Protein AF-A0A095VET2-F1 (afdb_monomer)

InterPro domains:
  IPR005371 Uncharacterised protein family UPF0181 [MF_00507] (1-58)
  IPR005371 Uncharacterised protein family UPF0181 [NF003476] (1-58)
  IPR005371 Uncharacterised protein family UPF0181 [PF03701] (1-48)

Solvent-accessible surface area (backbone atoms only — not comparable to full-atom values): 4866 Å² total; per-residue (Å²): 141,82,77,84,64,74,78,63,52,72,68,54,48,52,50,51,50,54,51,34,52,51,37,39,74,73,67,42,53,69,69,58,28,49,53,49,52,54,47,56,50,53,66,75,49,73,86,51,89,57,77,78,73,74,76,74,80,82,82,80,85,82,90,82,87,90,85,79,85,84,88,135

Sequence (72 aa):
MFNGLPALSHQQQQQAVERIHQLIAEGMSSGEAIALVAAEIRETHQGGQSLARFEDDEDADEDADEDADEDA

pLDDT: mean 72.61, std 20.6, range [35.31, 97.69]

Nearest PDB structures (foldseek):
  8ct5-assembly1_A-2  TM=5.689E-01  e=8.328E+00  Human immunodeficiency virus 1
  4gvm-assembly1_A-2  TM=5.149E-01  e=7.820E+00  Human immunodeficiency virus type 1 (NEW YORK-5 ISOLATE)

Foldseek 3Di:
DDDQDQPDDPVRVVVLVVQLVVCVVVVDDSVVSNVVSSVVCCVVRVPDSPPPPPPPPPPDDDPDDDDDDDDD

Structure (mmCIF, N/CA/C/O backbone):
data_AF-A0A095VET2-F1
#
_entry.id   AF-A0A095VET2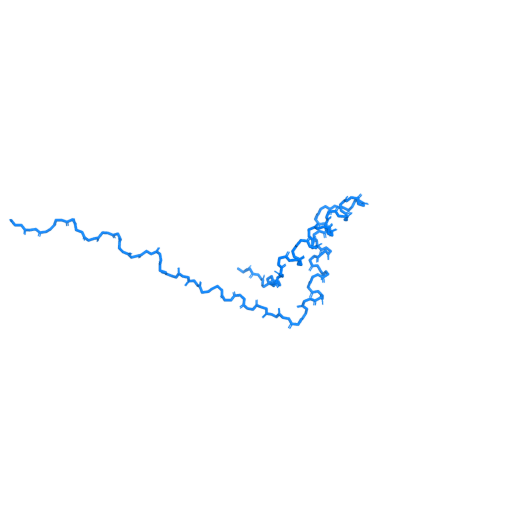-F1
#
loop_
_atom_site.group_PDB
_atom_site.id
_atom_site.type_symbol
_atom_site.label_atom_id
_atom_site.label_alt_id
_atom_site.label_comp_id
_atom_site.label_asym_id
_atom_site.label_entity_id
_atom_site.label_seq_id
_atom_site.pdbx_PDB_ins_code
_ato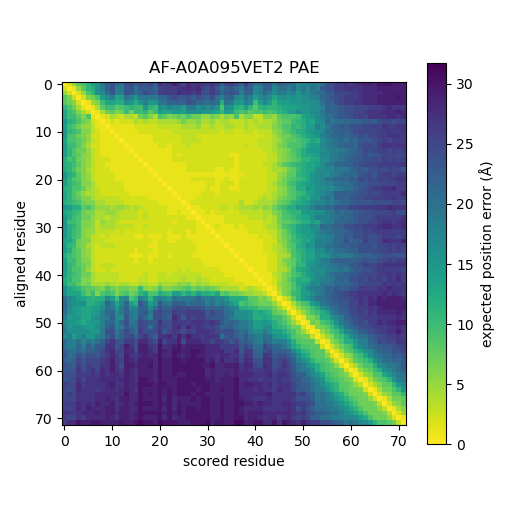m_site.Cartn_x
_atom_site.Cartn_y
_atom_site.Cartn_z
_atom_site.occupancy
_atom_site.B_iso_or_equiv
_atom_site.auth_seq_id
_atom_site.auth_comp_id
_atom_site.auth_asym_id
_atom_site.auth_atom_id
_atom_site.pdbx_PDB_model_num
ATOM 1 N N . MET A 1 1 ? 5.413 -24.551 1.163 1.00 43.09 1 MET A N 1
ATOM 2 C CA . MET A 1 1 ? 4.599 -23.905 0.109 1.00 43.09 1 MET A CA 1
ATOM 3 C C . MET A 1 1 ? 4.614 -22.402 0.359 1.00 43.09 1 MET A C 1
ATOM 5 O O . MET A 1 1 ? 3.763 -21.912 1.086 1.00 43.09 1 MET A O 1
ATOM 9 N N . PHE A 1 2 ? 5.617 -21.685 -0.150 1.00 35.31 2 PHE A N 1
ATOM 10 C CA . PHE A 1 2 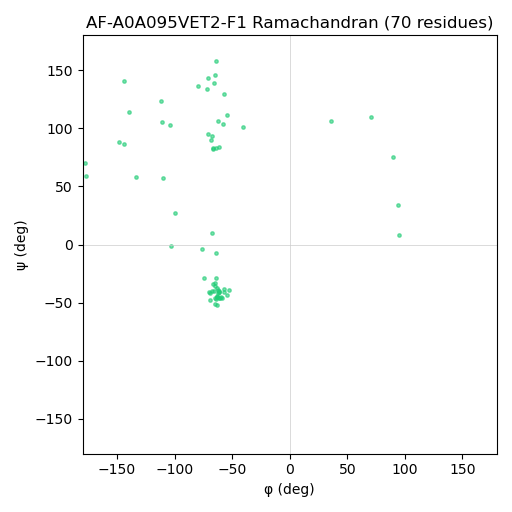? 5.630 -20.220 -0.111 1.00 35.31 2 PHE A CA 1
ATOM 11 C C . PHE A 1 2 ? 5.456 -19.738 -1.553 1.00 35.31 2 PHE A C 1
ATOM 13 O O . PHE A 1 2 ? 6.327 -19.936 -2.395 1.00 35.31 2 PHE A O 1
ATOM 20 N N . ASN A 1 3 ? 4.252 -19.253 -1.857 1.00 45.25 3 ASN A N 1
ATOM 21 C CA . ASN A 1 3 ? 3.837 -18.816 -3.187 1.00 45.25 3 ASN A CA 1
ATOM 22 C C . ASN A 1 3 ? 4.631 -17.583 -3.633 1.00 45.25 3 ASN A C 1
ATOM 24 O O . ASN A 1 3 ? 4.796 -16.653 -2.849 1.00 45.25 3 ASN A O 1
ATOM 28 N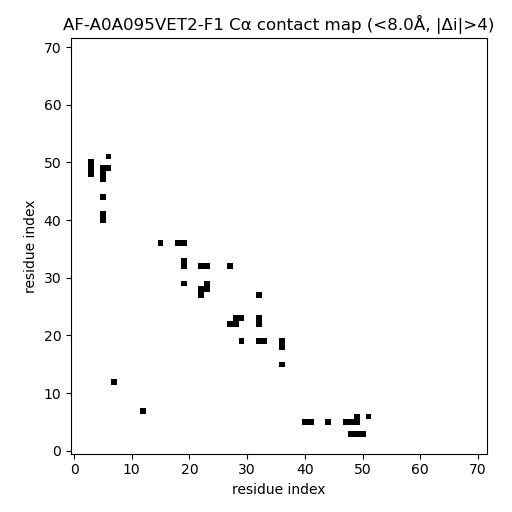 N . GLY A 1 4 ? 5.033 -17.568 -4.907 1.00 44.12 4 GLY A N 1
ATOM 29 C CA . GLY A 1 4 ? 5.748 -16.484 -5.579 1.00 44.12 4 GLY A CA 1
ATOM 30 C C . GLY A 1 4 ? 5.255 -15.085 -5.214 1.00 44.12 4 GLY A C 1
ATOM 31 O O . GLY A 1 4 ? 4.240 -14.608 -5.724 1.00 44.12 4 GLY A O 1
ATOM 32 N N . LEU A 1 5 ? 6.011 -14.429 -4.336 1.00 55.59 5 LEU A N 1
ATOM 33 C CA . LEU A 1 5 ? 5.870 -13.006 -4.093 1.00 55.59 5 LEU A CA 1
ATOM 34 C C . LEU A 1 5 ? 6.413 -12.267 -5.327 1.00 55.59 5 LEU A C 1
ATOM 36 O O . LEU A 1 5 ? 7.483 -12.625 -5.823 1.00 55.59 5 LEU A O 1
ATOM 40 N N . PRO A 1 6 ? 5.697 -11.259 -5.847 1.00 59.38 6 PRO A N 1
ATOM 41 C CA . PRO A 1 6 ? 6.216 -10.418 -6.917 1.00 59.38 6 PRO A CA 1
ATOM 42 C C . PRO A 1 6 ? 7.537 -9.788 -6.463 1.00 59.38 6 PRO A C 1
ATOM 44 O O . PRO A 1 6 ? 7.614 -9.217 -5.375 1.00 59.38 6 PRO A O 1
ATOM 47 N N . ALA A 1 7 ? 8.585 -9.903 -7.283 1.00 68.56 7 ALA A N 1
ATOM 48 C CA . ALA A 1 7 ? 9.861 -9.255 -7.007 1.00 68.56 7 ALA A CA 1
ATOM 49 C C . ALA A 1 7 ? 9.698 -7.740 -7.205 1.00 68.56 7 ALA A C 1
ATOM 51 O O . ALA A 1 7 ? 9.751 -7.235 -8.325 1.00 68.56 7 ALA A O 1
ATOM 52 N N . LEU A 1 8 ? 9.432 -7.029 -6.110 1.00 77.69 8 LEU A N 1
ATOM 53 C CA . LEU A 1 8 ? 9.332 -5.572 -6.076 1.00 77.69 8 LEU A CA 1
ATOM 54 C C . LEU A 1 8 ? 10.729 -4.952 -6.039 1.00 77.69 8 LEU A C 1
ATOM 56 O O . LEU A 1 8 ? 11.567 -5.377 -5.239 1.00 77.69 8 LEU A O 1
ATOM 60 N N . SER A 1 9 ? 10.962 -3.896 -6.820 1.00 85.56 9 SER A N 1
ATOM 61 C CA . SER A 1 9 ? 12.159 -3.064 -6.637 1.00 85.56 9 SER A CA 1
ATOM 62 C C . SER A 1 9 ? 12.135 -2.368 -5.268 1.00 85.56 9 SER A C 1
ATOM 64 O O . SER A 1 9 ? 11.064 -2.156 -4.698 1.00 85.56 9 SER A O 1
ATOM 66 N N . HIS A 1 10 ? 13.293 -1.952 -4.741 1.00 83.81 10 HIS A N 1
ATOM 67 C CA . HIS A 1 10 ? 13.350 -1.199 -3.475 1.00 83.81 10 HIS A CA 1
ATOM 68 C C . HIS A 1 10 ? 12.428 0.030 -3.477 1.00 83.81 10 HIS A C 1
ATOM 70 O O . HIS A 1 10 ? 11.731 0.289 -2.499 1.00 83.81 10 HIS A O 1
ATOM 76 N N . GLN A 1 11 ? 12.347 0.738 -4.607 1.00 88.00 11 GLN A N 1
ATOM 77 C CA . GLN A 1 11 ? 11.440 1.871 -4.763 1.00 88.00 11 GLN A CA 1
ATOM 78 C C . GLN A 1 11 ? 9.969 1.447 -4.648 1.00 88.00 11 GLN A C 1
ATOM 80 O O . GLN A 1 11 ? 9.197 2.103 -3.952 1.00 88.00 11 GLN A O 1
ATOM 85 N N . GLN A 1 12 ? 9.578 0.340 -5.283 1.00 86.69 12 GLN A N 1
ATOM 86 C CA . GLN A 1 12 ? 8.209 -0.172 -5.192 1.00 86.69 12 GLN A CA 1
ATOM 87 C C . GLN A 1 12 ? 7.875 -0.669 -3.781 1.00 86.69 12 GLN A C 1
ATOM 89 O O . GLN A 1 12 ? 6.749 -0.497 -3.322 1.00 86.69 12 GLN A O 1
ATOM 94 N N . GLN A 1 13 ? 8.853 -1.228 -3.065 1.00 87.25 13 GLN A N 1
ATOM 95 C CA . GLN A 1 13 ? 8.690 -1.595 -1.658 1.00 87.25 13 GLN A CA 1
ATOM 96 C C . GLN A 1 13 ? 8.440 -0.356 -0.789 1.00 87.25 13 GLN A C 1
ATOM 98 O O . GLN A 1 13 ? 7.498 -0.358 0.000 1.00 87.25 13 GLN A O 1
ATOM 103 N N . GLN A 1 14 ? 9.220 0.722 -0.958 1.00 93.81 14 GLN A N 1
ATOM 104 C CA . GLN A 1 14 ? 8.980 1.987 -0.248 1.00 93.81 14 GLN A CA 1
ATOM 105 C C . GLN A 1 14 ? 7.586 2.553 -0.549 1.00 93.81 14 GLN A C 1
ATOM 107 O O . GLN A 1 14 ? 6.860 2.902 0.378 1.00 93.81 14 GLN A O 1
ATOM 112 N N . GLN A 1 15 ? 7.179 2.572 -1.821 1.00 92.88 15 GLN A N 1
ATOM 113 C CA . GLN A 1 15 ? 5.848 3.041 -2.218 1.00 92.88 15 GLN A CA 1
ATOM 114 C C . GLN A 1 15 ? 4.726 2.202 -1.595 1.00 92.88 15 GLN A C 1
ATOM 116 O O . GLN A 1 15 ? 3.731 2.756 -1.131 1.00 92.88 15 GLN A O 1
ATOM 121 N N . ALA A 1 16 ? 4.889 0.878 -1.540 1.00 91.88 16 ALA A N 1
ATOM 122 C CA . ALA A 1 16 ? 3.933 -0.009 -0.884 1.00 91.88 16 ALA A CA 1
ATOM 123 C C . ALA A 1 16 ? 3.812 0.300 0.617 1.00 91.88 16 ALA A C 1
ATOM 125 O O . ALA A 1 16 ? 2.703 0.356 1.147 1.00 91.88 16 ALA A O 1
ATOM 126 N N . VAL A 1 17 ? 4.937 0.557 1.294 1.00 94.50 17 VAL A N 1
ATOM 127 C CA . VAL A 1 17 ? 4.953 0.947 2.713 1.00 94.50 17 VAL A CA 1
ATOM 128 C C . VAL A 1 17 ? 4.233 2.279 2.914 1.00 94.50 17 VAL A C 1
ATOM 130 O O . VAL A 1 17 ? 3.308 2.353 3.720 1.00 94.50 17 VAL A O 1
ATOM 133 N N . GLU A 1 18 ? 4.589 3.316 2.157 1.00 96.69 18 GLU A N 1
ATOM 134 C CA . GLU A 1 18 ? 3.935 4.629 2.242 1.00 96.69 18 GLU A CA 1
ATOM 135 C C . GLU A 1 18 ? 2.425 4.527 2.001 1.00 96.69 18 GLU A C 1
ATOM 137 O O . GLU A 1 18 ? 1.630 5.118 2.738 1.00 96.69 18 GLU A O 1
ATOM 142 N N . ARG A 1 19 ? 2.013 3.708 1.027 1.00 95.25 19 ARG A N 1
ATOM 143 C CA . ARG A 1 19 ? 0.601 3.460 0.729 1.00 95.25 19 ARG A CA 1
ATOM 144 C C . ARG A 1 19 ? -0.130 2.802 1.898 1.00 95.25 19 ARG A C 1
ATOM 146 O O . ARG A 1 19 ? -1.218 3.255 2.250 1.00 95.25 19 ARG A O 1
ATOM 153 N N . ILE A 1 20 ? 0.461 1.784 2.525 1.00 96.56 20 ILE A N 1
ATOM 154 C CA . ILE A 1 20 ? -0.111 1.132 3.715 1.00 96.56 20 ILE A CA 1
ATOM 155 C C . ILE A 1 20 ? -0.260 2.145 4.855 1.00 96.56 20 ILE A C 1
ATOM 157 O O . ILE A 1 20 ? -1.319 2.217 5.479 1.00 96.56 20 ILE A O 1
ATOM 161 N N . HIS A 1 21 ? 0.767 2.960 5.107 1.00 97.00 21 HIS A N 1
ATOM 162 C CA . HIS A 1 21 ? 0.724 3.984 6.152 1.00 97.00 21 HIS A CA 1
ATOM 163 C C . HIS A 1 21 ? -0.372 5.027 5.905 1.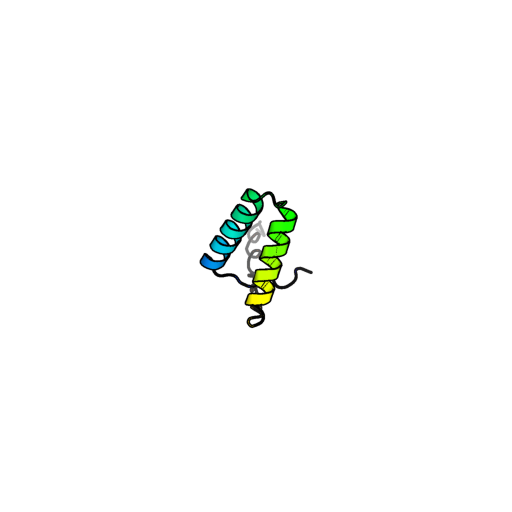00 97.00 21 HIS A C 1
ATOM 165 O O . HIS A 1 21 ? -1.071 5.403 6.847 1.00 97.00 21 HIS A O 1
ATOM 171 N N . GLN A 1 22 ? -0.565 5.449 4.654 1.00 97.69 22 GLN A N 1
ATOM 172 C CA . GLN A 1 22 ? -1.637 6.369 4.276 1.00 97.69 22 GLN A CA 1
ATOM 173 C C . GLN A 1 22 ? -3.025 5.777 4.562 1.00 97.69 22 GLN A C 1
ATOM 175 O O . GLN A 1 22 ? -3.860 6.438 5.173 1.00 97.69 22 GLN A O 1
ATOM 180 N N . LEU A 1 23 ? -3.258 4.517 4.187 1.00 97.19 23 LEU A N 1
ATOM 181 C CA . LEU A 1 23 ? -4.535 3.836 4.436 1.00 97.19 23 LEU A CA 1
ATOM 182 C C . LEU A 1 23 ? -4.822 3.700 5.938 1.00 97.19 23 LEU A C 1
ATOM 184 O O . LEU A 1 23 ? -5.951 3.903 6.383 1.00 97.19 23 LEU A O 1
ATOM 188 N N . ILE A 1 24 ? -3.794 3.415 6.739 1.00 97.06 24 ILE A N 1
ATOM 189 C CA . ILE A 1 24 ? -3.922 3.364 8.201 1.00 97.06 24 ILE A CA 1
ATOM 190 C C . ILE A 1 24 ? -4.248 4.752 8.768 1.00 97.06 24 ILE A C 1
ATOM 192 O O . ILE A 1 24 ? -5.088 4.864 9.661 1.00 97.06 24 ILE A O 1
ATOM 196 N N . ALA A 1 25 ? -3.634 5.816 8.240 1.00 96.94 25 ALA A N 1
ATOM 197 C CA . ALA A 1 25 ? -3.938 7.191 8.640 1.00 96.94 25 ALA A CA 1
ATOM 198 C C . ALA A 1 25 ? -5.382 7.605 8.294 1.00 96.94 25 ALA A C 1
ATOM 200 O O . ALA A 1 25 ? -5.980 8.405 9.011 1.00 96.94 25 ALA A O 1
ATOM 201 N N . GLU A 1 26 ? -5.961 7.021 7.243 1.00 96.31 26 GLU A N 1
ATOM 202 C CA . GLU A 1 26 ? -7.375 7.174 6.864 1.00 96.31 26 GLU A CA 1
ATOM 203 C C . GLU A 1 26 ? -8.334 6.353 7.749 1.00 96.31 26 GLU A C 1
ATOM 205 O O . GLU A 1 26 ? -9.552 6.478 7.629 1.00 96.31 26 GLU A O 1
ATOM 210 N N . GLY A 1 27 ? -7.803 5.551 8.677 1.00 95.94 27 GLY A N 1
ATOM 211 C CA . GLY A 1 27 ? -8.577 4.742 9.619 1.00 95.94 27 GLY A CA 1
ATOM 212 C C . GLY A 1 27 ? -8.808 3.297 9.174 1.00 95.94 27 GLY A C 1
ATOM 213 O O . GLY A 1 27 ? -9.561 2.580 9.835 1.00 95.94 27 GLY A O 1
ATOM 214 N N . MET A 1 28 ? -8.168 2.845 8.090 1.00 96.44 28 MET A N 1
ATOM 215 C CA . MET A 1 28 ? -8.208 1.443 7.669 1.00 96.44 28 MET A CA 1
ATOM 216 C C . MET A 1 28 ? -7.401 0.565 8.632 1.00 96.44 28 MET A C 1
ATOM 218 O O . MET A 1 28 ? -6.335 0.950 9.118 1.00 96.44 28 MET A O 1
ATOM 222 N N . SER A 1 29 ? -7.884 -0.652 8.895 1.00 97.00 29 SER A N 1
ATOM 223 C CA . SER A 1 29 ? -7.117 -1.606 9.696 1.00 97.00 29 SER A CA 1
ATOM 224 C C . SER A 1 29 ? -5.833 -2.014 8.968 1.00 97.00 29 SER A C 1
ATOM 226 O O . SER A 1 29 ? -5.815 -2.157 7.745 1.00 97.00 29 SER A O 1
ATOM 228 N N . SER A 1 30 ? -4.751 -2.257 9.710 1.00 93.00 30 SER A N 1
ATOM 229 C CA . SER A 1 30 ? -3.464 -2.631 9.110 1.00 93.00 30 SER A CA 1
ATOM 230 C C . SER A 1 30 ? -3.560 -3.882 8.228 1.00 93.00 30 SER A C 1
ATOM 232 O O . SER A 1 30 ? -2.938 -3.933 7.173 1.00 93.00 30 SER A O 1
ATOM 234 N N . GLY A 1 31 ? -4.361 -4.879 8.624 1.00 94.56 31 GLY A N 1
ATOM 235 C CA . GLY A 1 31 ? -4.544 -6.108 7.844 1.00 94.56 31 GLY A CA 1
ATOM 236 C C . GLY A 1 31 ? -5.272 -5.877 6.518 1.00 94.56 31 GLY A C 1
ATOM 237 O O . GLY A 1 31 ? -4.881 -6.434 5.494 1.00 94.56 31 GLY A O 1
ATOM 238 N N . GLU A 1 32 ? -6.290 -5.019 6.519 1.00 96.31 32 GLU A N 1
ATOM 239 C CA . GLU A 1 32 ? -7.039 -4.652 5.315 1.00 96.31 32 GLU A CA 1
ATOM 240 C C . GLU A 1 32 ? -6.197 -3.785 4.371 1.00 96.31 32 GLU A C 1
ATOM 242 O O . GLU A 1 32 ? -6.154 -4.051 3.170 1.00 96.31 32 GLU A O 1
ATOM 247 N N . ALA A 1 33 ? -5.428 -2.839 4.920 1.00 96.62 33 ALA A N 1
ATOM 248 C CA . ALA A 1 33 ? -4.496 -2.014 4.156 1.00 96.62 33 ALA A CA 1
ATOM 249 C C . ALA A 1 33 ? -3.429 -2.862 3.445 1.00 96.62 33 ALA A C 1
ATOM 251 O O . ALA A 1 33 ? -3.180 -2.683 2.253 1.00 96.62 33 ALA A O 1
ATOM 252 N N . ILE A 1 34 ? -2.836 -3.833 4.150 1.00 93.94 34 ILE A N 1
ATOM 253 C CA . ILE A 1 34 ? -1.863 -4.765 3.562 1.00 93.94 34 ILE A CA 1
ATOM 254 C C . ILE A 1 34 ? -2.518 -5.610 2.465 1.00 93.94 34 ILE A C 1
ATOM 256 O O . ILE A 1 34 ? -1.935 -5.778 1.395 1.00 93.94 34 ILE A O 1
ATOM 260 N N . ALA A 1 35 ? -3.718 -6.144 2.709 1.00 93.88 35 ALA A N 1
ATOM 261 C CA . ALA A 1 35 ? -4.418 -6.977 1.735 1.00 93.88 35 ALA A CA 1
ATOM 262 C C . ALA A 1 35 ? -4.731 -6.212 0.440 1.00 93.88 35 ALA A C 1
ATOM 264 O O . ALA A 1 35 ? -4.545 -6.762 -0.651 1.00 93.88 35 ALA A O 1
ATOM 265 N N . LEU A 1 36 ? -5.149 -4.950 0.567 1.00 94.50 36 LEU A N 1
ATOM 266 C CA . LEU A 1 36 ? -5.443 -4.061 -0.552 1.00 94.50 36 LEU A CA 1
ATOM 267 C C . LEU A 1 36 ? -4.183 -3.748 -1.362 1.00 94.50 36 LEU A C 1
ATOM 269 O O . LEU A 1 36 ? -4.154 -4.002 -2.563 1.00 94.50 36 LEU A O 1
ATOM 273 N N . VAL A 1 37 ? -3.106 -3.313 -0.707 1.00 93.31 37 VAL A N 1
ATOM 274 C CA . VAL A 1 37 ? -1.834 -3.014 -1.389 1.00 93.31 37 VAL A CA 1
ATOM 275 C C . VAL A 1 37 ? -1.236 -4.267 -2.034 1.00 93.31 37 VAL A C 1
ATOM 277 O O . VAL A 1 37 ? -0.736 -4.219 -3.156 1.00 93.31 37 VAL A O 1
ATOM 280 N N . ALA A 1 38 ? -1.348 -5.431 -1.391 1.00 90.06 38 ALA A N 1
ATOM 281 C CA . ALA A 1 38 ? -0.916 -6.692 -1.986 1.00 90.06 38 ALA A CA 1
ATOM 282 C C . ALA A 1 38 ? -1.746 -7.074 -3.227 1.00 90.06 38 ALA A C 1
ATOM 284 O O . ALA A 1 38 ? -1.212 -7.696 -4.147 1.00 90.06 38 ALA A O 1
ATOM 285 N N . ALA A 1 39 ? -3.038 -6.734 -3.264 1.00 89.44 39 ALA A N 1
ATOM 286 C CA . ALA A 1 39 ? -3.872 -6.917 -4.449 1.00 89.44 39 ALA A CA 1
ATOM 287 C C . ALA A 1 39 ? -3.463 -5.955 -5.576 1.00 89.44 39 ALA A C 1
ATOM 289 O O . ALA A 1 39 ? -3.203 -6.429 -6.681 1.00 89.44 39 ALA A O 1
ATOM 290 N N . GLU A 1 40 ? -3.290 -4.662 -5.276 1.00 89.00 40 GLU A N 1
ATOM 291 C CA . GLU A 1 40 ? -2.800 -3.644 -6.223 1.00 89.00 40 GLU A CA 1
ATOM 292 C C . GLU A 1 40 ? -1.458 -4.066 -6.856 1.00 89.00 40 GLU A C 1
ATOM 294 O O . GLU A 1 40 ? -1.262 -3.982 -8.072 1.00 89.00 40 GLU A O 1
ATOM 299 N N . ILE A 1 41 ? -0.538 -4.596 -6.046 1.00 86.56 41 ILE A N 1
ATOM 300 C CA . ILE A 1 41 ? 0.761 -5.093 -6.512 1.00 86.56 41 ILE A CA 1
ATOM 301 C C . ILE A 1 41 ? 0.594 -6.301 -7.440 1.00 86.56 41 ILE A C 1
ATOM 303 O O . ILE A 1 41 ? 1.224 -6.358 -8.492 1.00 86.56 41 ILE A O 1
ATOM 307 N N . ARG A 1 42 ? -0.249 -7.278 -7.087 1.00 81.56 42 ARG A N 1
ATOM 308 C CA . ARG A 1 42 ? -0.483 -8.452 -7.946 1.00 81.56 42 ARG A CA 1
ATOM 309 C C . ARG A 1 42 ? -1.142 -8.080 -9.272 1.00 81.56 42 ARG 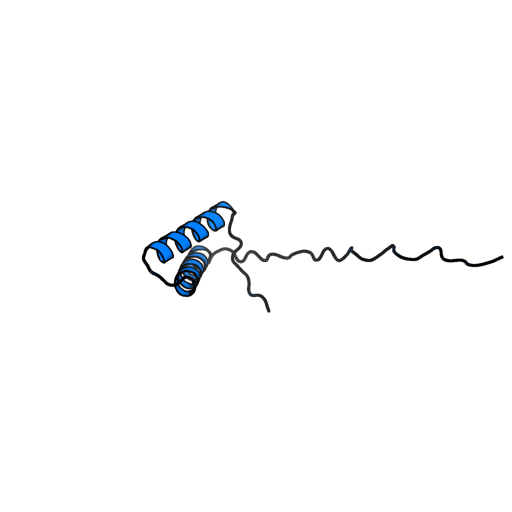A C 1
ATOM 311 O O . ARG A 1 42 ? -0.817 -8.699 -10.279 1.00 81.56 42 ARG A O 1
ATOM 318 N N . GLU A 1 43 ? -2.038 -7.095 -9.282 1.00 81.56 43 GLU A N 1
ATOM 319 C CA . GLU A 1 43 ? -2.682 -6.591 -10.502 1.00 81.56 43 GLU A CA 1
ATOM 320 C C . GLU A 1 43 ? -1.706 -5.844 -11.411 1.00 81.56 43 GLU A C 1
ATOM 322 O O . GLU A 1 43 ? -1.696 -6.056 -12.623 1.00 81.56 43 GLU A O 1
ATOM 327 N N . THR A 1 44 ? -0.836 -5.019 -10.832 1.00 74.31 44 THR A N 1
ATOM 328 C CA . THR A 1 44 ? 0.185 -4.279 -11.587 1.00 74.31 44 THR A CA 1
ATOM 329 C C . THR A 1 44 ? 1.342 -5.168 -12.060 1.00 74.31 44 THR A C 1
ATOM 331 O O . THR A 1 44 ? 1.912 -4.915 -13.120 1.00 74.31 44 THR A O 1
ATOM 334 N N . HIS A 1 45 ? 1.654 -6.249 -11.337 1.00 68.00 45 HIS A N 1
ATOM 335 C CA . HIS A 1 45 ? 2.734 -7.195 -11.650 1.00 68.00 45 HIS A CA 1
ATOM 336 C C . HIS A 1 45 ? 2.266 -8.492 -12.349 1.00 68.00 45 HIS A C 1
ATOM 338 O O . HIS A 1 45 ? 2.949 -9.515 -12.275 1.00 68.00 45 HIS A O 1
ATOM 344 N N . GLN A 1 46 ? 1.155 -8.476 -13.097 1.00 56.97 46 GLN A N 1
ATOM 345 C CA . GLN A 1 46 ? 0.682 -9.647 -13.867 1.00 56.97 46 GLN A CA 1
ATOM 346 C C . GLN A 1 46 ? 1.637 -10.104 -14.997 1.00 56.97 46 GLN A C 1
ATOM 348 O O . GLN A 1 46 ? 1.415 -11.152 -15.599 1.00 56.97 46 GLN A O 1
ATOM 353 N N . GLY A 1 47 ? 2.704 -9.349 -15.294 1.00 51.50 47 GLY A N 1
ATOM 354 C CA . GLY A 1 47 ? 3.619 -9.607 -16.415 1.00 51.50 47 GLY A CA 1
ATOM 355 C C . GLY A 1 47 ? 4.977 -10.234 -16.076 1.00 51.50 47 GLY A C 1
ATOM 356 O O . GLY A 1 47 ? 5.761 -10.465 -16.991 1.00 51.50 47 GLY A O 1
ATOM 357 N N . GLY A 1 48 ? 5.295 -10.501 -14.807 1.00 50.19 48 GLY A N 1
ATOM 358 C CA . GLY A 1 48 ? 6.635 -10.954 -14.421 1.00 50.19 48 GLY A CA 1
ATOM 359 C C . GLY A 1 48 ? 6.593 -11.962 -13.291 1.00 50.19 48 GLY A C 1
ATOM 360 O O . GLY A 1 48 ? 6.721 -11.602 -12.124 1.00 50.19 48 GLY A O 1
ATOM 361 N N . GLN A 1 49 ? 6.438 -13.237 -13.642 1.00 50.06 49 GLN A N 1
ATOM 362 C CA . GLN A 1 49 ? 6.783 -14.333 -12.745 1.00 50.06 49 GLN A CA 1
ATOM 363 C C . GLN A 1 49 ? 8.305 -14.304 -12.559 1.00 50.06 49 GLN A C 1
ATOM 365 O O . GLN A 1 49 ? 9.032 -14.995 -13.268 1.00 50.06 49 GLN A O 1
ATOM 370 N N . SER A 1 50 ? 8.813 -13.464 -11.656 1.00 47.16 50 SER A N 1
ATOM 371 C CA . SER A 1 50 ? 10.198 -13.588 -11.214 1.00 47.16 50 SER A CA 1
ATOM 372 C C . SER A 1 50 ? 10.291 -14.889 -10.432 1.00 47.16 50 SER A C 1
ATOM 374 O O . SER A 1 50 ? 9.980 -14.947 -9.243 1.00 47.16 50 SER A O 1
ATOM 376 N N . LEU A 1 51 ? 10.669 -15.951 -11.142 1.00 49.75 51 LEU A N 1
ATOM 377 C CA . LEU A 1 51 ? 11.199 -17.171 -10.568 1.00 49.75 51 LEU A CA 1
ATOM 378 C C . LEU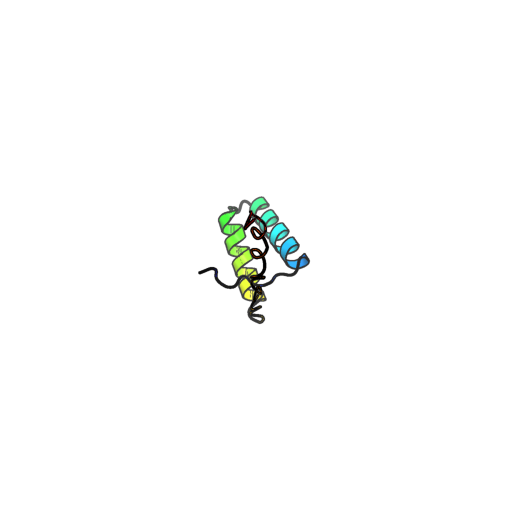 A 1 51 ? 12.486 -16.767 -9.846 1.00 49.75 51 LEU A C 1
ATOM 380 O O . LEU A 1 51 ? 13.571 -16.822 -10.419 1.00 49.75 51 LEU A O 1
ATOM 384 N N . ALA A 1 52 ? 12.362 -16.292 -8.608 1.00 49.41 52 ALA A N 1
ATOM 385 C CA . ALA A 1 52 ? 13.485 -16.220 -7.696 1.00 49.41 52 ALA A CA 1
ATOM 386 C C . ALA A 1 52 ? 13.883 -17.671 -7.396 1.00 49.41 52 ALA A C 1
ATOM 388 O O . ALA A 1 52 ? 13.430 -18.278 -6.427 1.00 49.41 52 ALA A O 1
ATOM 389 N N . ARG A 1 53 ? 14.660 -18.261 -8.310 1.00 46.09 53 ARG A N 1
ATOM 390 C CA . ARG A 1 53 ? 15.530 -19.386 -8.009 1.00 46.09 53 ARG A CA 1
ATOM 391 C C . ARG A 1 53 ? 16.605 -18.782 -7.117 1.00 46.09 53 ARG A C 1
ATOM 393 O O . ARG A 1 53 ? 17.565 -18.209 -7.610 1.00 46.09 53 ARG A O 1
ATOM 400 N N . PHE A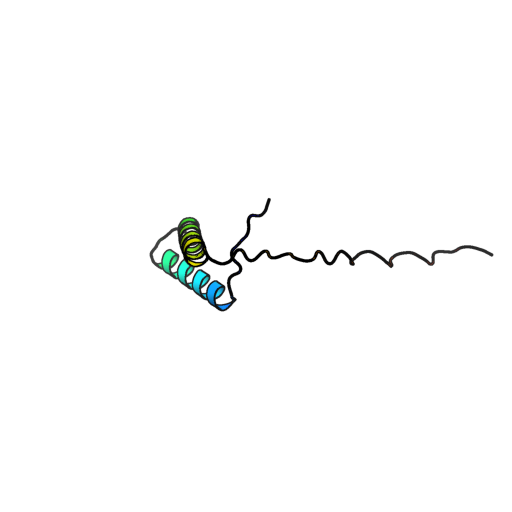 1 54 ? 16.357 -18.811 -5.813 1.00 49.34 54 PHE A N 1
ATOM 401 C CA . PHE A 1 54 ? 17.455 -18.813 -4.868 1.00 49.34 54 PHE A CA 1
ATOM 402 C C . PHE A 1 54 ? 18.200 -20.109 -5.185 1.00 49.34 54 PHE A C 1
ATOM 404 O O . PHE A 1 54 ? 17.641 -21.194 -5.026 1.00 49.34 54 PHE A O 1
ATOM 411 N N . GLU A 1 55 ? 19.359 -19.979 -5.829 1.00 42.00 55 GLU A N 1
ATOM 412 C CA . GLU A 1 55 ? 20.384 -21.009 -5.743 1.00 42.00 55 GLU A CA 1
ATOM 413 C C . GLU A 1 55 ? 20.611 -21.175 -4.242 1.00 42.00 55 GLU A C 1
ATOM 415 O O . GLU A 1 55 ? 20.943 -20.220 -3.542 1.00 42.00 55 GLU A O 1
ATOM 420 N N . ASP A 1 56 ? 20.204 -22.336 -3.744 1.00 47.88 56 ASP A N 1
ATOM 421 C CA . ASP A 1 56 ? 20.616 -22.830 -2.448 1.00 47.88 56 ASP A CA 1
ATOM 422 C C . ASP A 1 56 ? 22.142 -22.884 -2.563 1.00 47.88 56 ASP A C 1
ATOM 424 O O . ASP A 1 56 ? 22.669 -23.693 -3.326 1.00 47.88 56 ASP A O 1
ATOM 428 N N . ASP A 1 57 ? 22.848 -21.920 -1.965 1.00 45.78 57 ASP A N 1
ATOM 429 C CA . ASP A 1 57 ? 24.270 -22.089 -1.676 1.00 45.78 57 ASP A CA 1
ATOM 430 C C . ASP A 1 57 ? 24.319 -23.253 -0.673 1.00 45.78 57 ASP A C 1
ATOM 432 O O . ASP A 1 57 ? 24.300 -23.057 0.541 1.00 45.78 57 ASP A O 1
ATOM 436 N N . GLU A 1 58 ? 24.288 -24.475 -1.213 1.00 53.03 58 GLU A N 1
ATOM 437 C CA . GLU A 1 58 ? 24.427 -25.763 -0.524 1.00 53.03 58 GLU A CA 1
ATOM 438 C C . GLU A 1 58 ? 25.844 -25.960 0.053 1.00 53.03 58 GLU A C 1
ATOM 440 O O . GLU A 1 58 ? 26.149 -27.027 0.568 1.00 53.03 58 GLU A O 1
ATOM 445 N N . ASP A 1 59 ? 26.703 -24.939 0.058 1.00 51.41 59 ASP A N 1
ATOM 446 C CA . ASP A 1 59 ? 28.102 -25.056 0.476 1.00 51.41 59 ASP A CA 1
ATOM 447 C C . ASP A 1 59 ? 28.353 -24.341 1.811 1.00 51.41 59 ASP A C 1
ATOM 449 O O . ASP A 1 59 ? 29.179 -23.433 1.933 1.00 51.41 59 ASP A O 1
ATOM 453 N N . ALA A 1 60 ? 27.611 -24.733 2.841 1.00 55.72 60 ALA A N 1
ATOM 454 C CA . ALA A 1 60 ? 27.910 -24.341 4.211 1.00 55.72 60 ALA A CA 1
ATOM 455 C C . ALA A 1 60 ? 27.830 -25.554 5.130 1.00 55.72 60 ALA A C 1
ATOM 457 O O . ALA A 1 60 ? 27.009 -25.524 6.028 1.00 55.72 60 ALA A O 1
ATOM 458 N N . ASP A 1 61 ? 28.620 -26.605 4.871 1.00 54.38 61 ASP A N 1
ATOM 459 C CA . ASP A 1 61 ? 29.020 -27.633 5.853 1.00 54.38 61 ASP A CA 1
ATOM 460 C C . ASP A 1 61 ? 29.985 -28.656 5.199 1.00 54.38 61 ASP A C 1
ATOM 462 O O . ASP A 1 61 ? 29.635 -29.810 4.984 1.00 54.38 61 ASP A O 1
ATOM 466 N N . GLU A 1 62 ? 31.217 -28.259 4.883 1.00 56.31 62 GLU A N 1
ATOM 467 C CA . GLU A 1 62 ? 32.350 -29.193 4.760 1.00 56.31 62 GLU A CA 1
ATOM 468 C C . GLU A 1 62 ? 33.601 -28.467 5.290 1.00 56.31 62 GLU A C 1
ATOM 470 O O . GLU A 1 62 ? 33.735 -27.260 5.106 1.00 56.31 62 GLU A O 1
ATOM 475 N N . ASP A 1 63 ? 34.469 -29.183 6.008 1.00 51.94 63 ASP A N 1
ATOM 476 C CA . ASP A 1 63 ? 35.667 -28.716 6.739 1.00 51.94 63 ASP A CA 1
ATOM 477 C C . ASP A 1 63 ? 35.508 -28.381 8.239 1.00 51.94 63 ASP A C 1
ATOM 479 O O . ASP A 1 63 ? 36.226 -27.540 8.791 1.00 51.94 63 ASP A O 1
ATOM 483 N N . ALA A 1 64 ? 34.647 -29.109 8.954 1.00 60.19 64 ALA A N 1
ATOM 484 C CA . ALA A 1 64 ? 34.907 -29.401 10.364 1.00 60.19 64 ALA A CA 1
ATOM 485 C C . ALA A 1 64 ? 35.192 -30.901 10.520 1.00 60.19 64 ALA A C 1
ATOM 487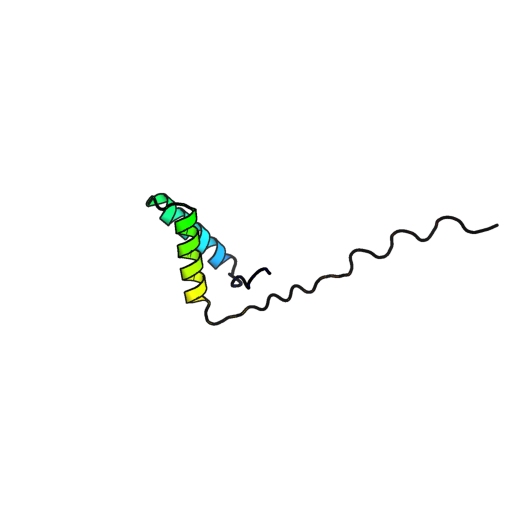 O O . ALA A 1 64 ? 34.357 -31.722 10.161 1.00 60.19 64 ALA A O 1
ATOM 488 N N . ASP A 1 65 ? 36.356 -31.207 11.095 1.00 55.75 65 ASP A N 1
ATOM 489 C CA . ASP A 1 65 ? 36.827 -32.522 11.553 1.00 55.75 65 ASP A CA 1
ATOM 490 C C . ASP A 1 65 ? 37.598 -33.397 10.550 1.00 55.75 65 ASP A C 1
ATOM 492 O O . ASP A 1 65 ? 37.139 -34.459 10.144 1.00 55.75 65 ASP A O 1
ATOM 496 N N . GLU A 1 66 ? 38.860 -33.043 10.289 1.00 58.50 66 GLU A N 1
ATOM 497 C CA . GLU A 1 66 ? 39.900 -34.064 10.106 1.00 58.50 66 GLU A CA 1
ATOM 498 C C . GLU A 1 66 ? 41.252 -33.533 10.601 1.00 58.50 66 GLU A C 1
ATOM 500 O O . GLU A 1 66 ? 41.972 -32.867 9.874 1.00 58.50 66 GLU A O 1
ATOM 505 N N . ASP A 1 67 ? 41.525 -33.724 11.895 1.00 51.91 67 ASP A N 1
ATOM 506 C CA . ASP A 1 67 ? 42.869 -33.969 12.453 1.00 51.91 67 ASP A CA 1
ATOM 507 C C . ASP A 1 67 ? 42.729 -34.220 13.968 1.00 51.91 67 ASP A C 1
ATOM 509 O O . ASP A 1 67 ? 43.255 -33.502 14.823 1.00 51.91 67 ASP A O 1
ATOM 513 N N . ALA A 1 68 ? 41.951 -35.248 14.314 1.00 60.59 68 ALA A N 1
ATOM 514 C CA . ALA A 1 68 ? 42.047 -35.901 15.612 1.00 60.59 68 ALA A CA 1
ATOM 515 C C . ALA A 1 68 ? 42.772 -37.234 15.400 1.00 60.59 68 ALA A C 1
ATOM 517 O O . ALA A 1 68 ? 42.182 -38.170 14.877 1.00 60.59 68 ALA A O 1
ATOM 518 N N . ASP A 1 69 ? 44.051 -37.246 15.785 1.00 56.84 69 ASP A N 1
ATOM 519 C CA . ASP A 1 69 ? 44.876 -38.403 16.156 1.00 56.84 69 ASP A CA 1
ATOM 520 C C . ASP A 1 69 ? 44.658 -39.721 15.387 1.00 56.84 69 ASP A C 1
ATOM 522 O O . ASP A 1 69 ? 43.775 -40.501 15.736 1.00 56.84 69 ASP A O 1
ATOM 526 N N . GLU A 1 70 ? 45.597 -40.081 14.499 1.00 60.56 70 GLU A N 1
ATOM 527 C CA . GLU A 1 70 ? 45.925 -41.501 14.316 1.00 60.56 70 GLU A CA 1
ATOM 528 C C . GLU A 1 70 ? 47.441 -41.752 14.147 1.00 60.56 70 GLU A C 1
ATOM 530 O O . GLU A 1 70 ? 48.068 -41.363 13.164 1.00 60.56 70 GLU A O 1
ATOM 535 N N . ASP A 1 71 ? 47.976 -42.442 15.163 1.00 56.53 71 ASP A N 1
ATOM 536 C CA . ASP A 1 71 ? 49.132 -43.353 15.188 1.00 56.53 71 ASP A CA 1
ATOM 537 C C . ASP A 1 71 ? 50.582 -42.831 15.038 1.00 56.53 71 ASP A C 1
ATOM 539 O O . ASP A 1 71 ? 51.070 -42.540 13.945 1.00 56.53 71 ASP A O 1
ATOM 543 N N . ALA A 1 72 ? 51.346 -42.884 16.147 1.00 48.31 72 ALA A N 1
ATOM 544 C CA . ALA A 1 72 ? 52.311 -43.971 16.458 1.00 48.31 72 ALA A CA 1
ATOM 545 C C . ALA A 1 72 ? 53.429 -43.541 17.434 1.00 48.31 72 ALA A C 1
ATOM 547 O O . ALA A 1 72 ? 54.259 -42.672 17.077 1.00 48.31 72 ALA A O 1
#

Secondary structure (DSSP, 8-state):
---------HHHHHHHHHHHHHHHHTT--HHHHHHHHHHHHHHHTTT------------SS--S---S----

Radius of gyration: 22.43 Å; Cα contacts (8 Å, |Δi|>4): 25; chains: 1; bounding box: 61×51×33 Å

Mean predicted aligned error: 14.65 Å

Organism: NCBI:txid642227